Protein AF-A0AB73U4H0-F1 (afdb_monomer_lite)

Structure (mmCIF, N/CA/C/O backbone):
data_AF-A0AB73U4H0-F1
#
_entry.id   AF-A0AB73U4H0-F1
#
loop_
_atom_site.group_PDB
_atom_site.id
_atom_site.type_symbol
_atom_site.label_atom_id
_atom_site.label_alt_id
_atom_site.label_comp_id
_atom_site.label_asym_id
_atom_site.label_entity_id
_atom_site.label_seq_id
_atom_site.pdbx_PDB_ins_code
_atom_site.Cartn_x
_atom_site.Cartn_y
_atom_site.Cartn_z
_atom_site.occupancy
_atom_site.B_iso_or_equiv
_atom_site.auth_seq_id
_atom_site.auth_comp_id
_atom_site.auth_asym_id
_atom_site.auth_atom_id
_atom_site.pdbx_PDB_model_num
ATOM 1 N N . MET A 1 1 ? 26.168 -3.306 -7.993 1.00 52.72 1 MET A N 1
ATOM 2 C CA . MET A 1 1 ? 24.750 -3.360 -7.587 1.00 52.72 1 MET A CA 1
ATOM 3 C C . MET A 1 1 ? 23.966 -2.660 -8.674 1.00 52.72 1 MET A C 1
ATOM 5 O O . MET A 1 1 ? 24.401 -1.588 -9.078 1.00 52.72 1 MET A O 1
ATOM 9 N N . SER A 1 2 ? 22.923 -3.293 -9.209 1.00 64.56 2 SER A N 1
ATOM 10 C CA . SER A 1 2 ? 22.042 -2.644 -10.183 1.00 64.56 2 SER A CA 1
ATOM 11 C C . SER A 1 2 ? 21.261 -1.549 -9.458 1.00 64.56 2 SER A C 1
ATOM 13 O O . SER A 1 2 ? 20.729 -1.802 -8.380 1.00 64.56 2 SER A O 1
ATOM 15 N N . THR A 1 3 ? 21.245 -0.327 -9.982 1.00 81.50 3 THR A N 1
ATOM 16 C CA . THR A 1 3 ? 20.443 0.760 -9.405 1.00 81.50 3 THR A CA 1
ATOM 17 C C . THR A 1 3 ? 18.995 0.554 -9.839 1.00 81.50 3 THR A C 1
ATOM 19 O O . THR A 1 3 ? 18.758 0.271 -11.011 1.00 81.50 3 THR A O 1
ATOM 22 N N . SER A 1 4 ? 18.041 0.640 -8.908 1.00 86.50 4 SER A N 1
ATOM 23 C CA . SER A 1 4 ? 16.618 0.572 -9.261 1.00 86.50 4 SER A CA 1
ATOM 24 C C . SER A 1 4 ? 16.270 1.705 -10.225 1.00 86.50 4 SER A C 1
ATOM 26 O O . SER A 1 4 ? 16.791 2.815 -10.094 1.00 86.50 4 SER A O 1
ATOM 28 N N . LEU A 1 5 ? 15.410 1.414 -11.199 1.00 87.25 5 LEU A N 1
ATOM 29 C CA . LEU A 1 5 ? 14.900 2.402 -12.150 1.00 87.25 5 LEU A CA 1
ATOM 30 C C . LEU A 1 5 ? 13.668 3.153 -11.623 1.00 87.25 5 LEU A C 1
ATOM 32 O O . LEU A 1 5 ? 13.162 4.038 -12.309 1.00 87.25 5 LEU A O 1
ATOM 36 N N . LEU A 1 6 ? 13.179 2.794 -10.435 1.00 86.88 6 LEU A N 1
ATOM 37 C CA . LEU A 1 6 ? 11.983 3.379 -9.838 1.00 86.88 6 LEU A CA 1
ATOM 38 C C . LEU A 1 6 ? 12.304 4.657 -9.070 1.00 86.88 6 LEU A C 1
ATOM 40 O O . LEU A 1 6 ? 13.383 4.814 -8.493 1.00 86.88 6 LEU A O 1
ATOM 44 N N . ASP A 1 7 ? 11.320 5.554 -9.029 1.00 86.44 7 ASP A N 1
ATOM 45 C CA . ASP A 1 7 ? 11.366 6.730 -8.172 1.00 86.44 7 ASP A CA 1
ATOM 46 C C . ASP A 1 7 ? 11.516 6.311 -6.691 1.00 86.44 7 ASP A C 1
ATOM 48 O 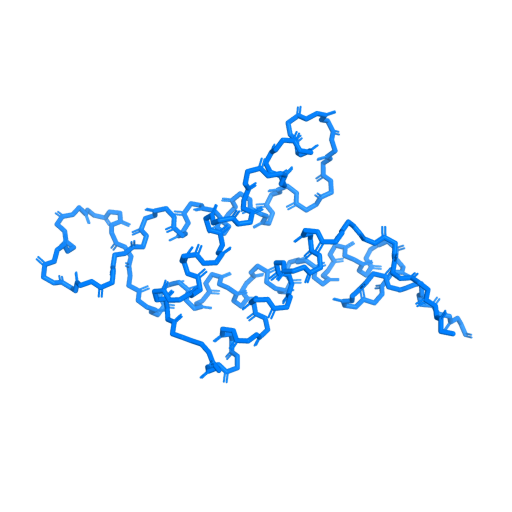O . ASP A 1 7 ? 10.876 5.344 -6.255 1.00 86.44 7 ASP A O 1
ATOM 52 N N . PRO A 1 8 ? 12.329 7.018 -5.882 1.00 88.12 8 PRO A N 1
ATOM 53 C CA . PRO A 1 8 ? 12.499 6.704 -4.464 1.00 88.12 8 PRO A CA 1
ATOM 54 C C . PRO A 1 8 ? 11.193 6.668 -3.662 1.00 88.12 8 PRO A C 1
ATOM 56 O O . PRO A 1 8 ? 11.079 5.889 -2.715 1.00 88.12 8 PRO A O 1
ATOM 59 N N . THR A 1 9 ? 10.205 7.479 -4.036 1.00 87.62 9 THR A N 1
ATOM 60 C CA . THR A 1 9 ? 8.882 7.522 -3.399 1.00 87.62 9 THR A CA 1
ATOM 61 C C . THR A 1 9 ? 8.096 6.257 -3.708 1.00 87.62 9 THR A C 1
ATOM 63 O O . THR A 1 9 ? 7.495 5.665 -2.813 1.00 87.62 9 THR A O 1
ATOM 66 N N . PHE A 1 10 ? 8.170 5.776 -4.951 1.00 90.00 10 PHE A N 1
ATOM 67 C CA . PHE A 1 10 ? 7.561 4.508 -5.336 1.00 90.00 10 PHE A CA 1
ATOM 68 C C . PHE A 1 10 ? 8.240 3.325 -4.628 1.00 90.00 10 PHE A C 1
ATOM 70 O O . PHE A 1 10 ? 7.567 2.444 -4.102 1.00 90.00 10 PHE A O 1
ATOM 77 N N . LEU A 1 11 ? 9.571 3.341 -4.495 1.00 91.44 11 LEU A N 1
ATOM 78 C CA . LEU A 1 11 ? 10.297 2.343 -3.695 1.00 91.44 11 LEU A CA 1
ATOM 79 C C . LEU A 1 11 ? 9.884 2.356 -2.219 1.00 91.44 11 LEU A C 1
ATOM 81 O O . LEU A 1 11 ? 9.756 1.295 -1.604 1.00 91.44 11 LEU A O 1
ATOM 85 N N . ALA A 1 12 ? 9.671 3.540 -1.643 1.00 92.50 12 ALA A N 1
ATOM 86 C CA . ALA A 1 12 ? 9.188 3.671 -0.274 1.00 92.50 12 ALA A CA 1
ATOM 87 C C . ALA A 1 12 ? 7.776 3.087 -0.115 1.00 92.50 12 ALA A C 1
ATOM 89 O O . ALA A 1 12 ? 7.529 2.383 0.865 1.00 92.50 12 ALA A O 1
ATOM 90 N N . LEU A 1 13 ? 6.884 3.307 -1.089 1.00 94.12 13 LEU A N 1
ATOM 91 C CA . LEU A 1 13 ? 5.559 2.683 -1.125 1.00 94.12 13 LEU A CA 1
ATOM 92 C C . LEU A 1 13 ? 5.658 1.152 -1.141 1.00 94.12 13 LEU A C 1
ATOM 94 O O . LEU A 1 13 ? 5.061 0.504 -0.284 1.00 94.12 13 LEU A O 1
ATOM 98 N N . LEU A 1 14 ? 6.447 0.575 -2.056 1.00 95.75 14 LEU A N 1
ATOM 99 C CA . LEU A 1 14 ? 6.628 -0.881 -2.140 1.00 95.75 14 LEU A CA 1
ATOM 100 C C . LEU A 1 14 ? 7.137 -1.462 -0.817 1.00 95.75 14 LEU A C 1
ATOM 102 O O . LEU A 1 14 ? 6.607 -2.454 -0.325 1.00 95.75 14 LEU A O 1
ATOM 106 N N . LYS A 1 15 ? 8.113 -0.797 -0.193 1.00 96.38 15 LYS A N 1
ATOM 107 C CA . LYS A 1 15 ? 8.642 -1.216 1.106 1.00 96.38 15 LYS A CA 1
ATOM 108 C C . LYS A 1 15 ? 7.596 -1.130 2.219 1.00 96.38 15 LYS A C 1
ATOM 110 O O . LYS A 1 15 ? 7.542 -2.020 3.061 1.00 96.38 15 LYS A O 1
ATOM 115 N N . ASN A 1 16 ? 6.789 -0.072 2.258 1.00 97.12 16 ASN A N 1
ATOM 116 C CA . ASN A 1 16 ? 5.731 0.062 3.261 1.00 97.12 16 ASN A CA 1
ATOM 117 C C . ASN A 1 16 ? 4.655 -1.016 3.092 1.00 97.12 16 ASN A C 1
ATOM 119 O O . ASN A 1 16 ? 4.195 -1.551 4.096 1.00 97.12 16 ASN A O 1
ATOM 123 N N . LEU A 1 17 ? 4.314 -1.381 1.852 1.00 97.94 17 LEU A N 1
ATOM 124 C CA . LEU A 1 17 ? 3.432 -2.515 1.566 1.00 97.94 17 LEU A CA 1
ATOM 125 C C . LEU A 1 17 ? 4.021 -3.826 2.083 1.00 97.94 17 LEU A C 1
ATOM 127 O O . LEU A 1 17 ? 3.329 -4.563 2.775 1.00 97.94 17 LEU A O 1
ATOM 131 N N . ASP A 1 18 ? 5.299 -4.097 1.809 1.00 98.44 18 ASP A N 1
ATOM 132 C CA . ASP A 1 18 ? 5.953 -5.324 2.276 1.00 98.44 18 ASP A CA 1
ATOM 133 C C . ASP A 1 18 ? 5.967 -5.412 3.811 1.00 98.44 18 ASP A C 1
ATOM 135 O O . ASP A 1 18 ? 5.617 -6.450 4.371 1.00 98.44 18 ASP A O 1
ATOM 139 N N . LEU A 1 19 ? 6.302 -4.311 4.497 1.00 98.50 19 LEU A N 1
ATOM 140 C CA . LEU A 1 19 ? 6.267 -4.233 5.963 1.00 98.50 19 LEU A CA 1
ATOM 141 C C . LEU A 1 19 ? 4.854 -4.456 6.514 1.00 98.50 19 LEU A C 1
ATOM 143 O O . LEU A 1 19 ? 4.683 -5.163 7.505 1.00 98.50 19 LEU A O 1
ATOM 147 N N . PHE A 1 20 ? 3.840 -3.862 5.884 1.00 98.50 20 PHE A N 1
ATOM 148 C CA . PHE A 1 20 ? 2.457 -3.983 6.333 1.00 98.50 20 PHE A CA 1
ATOM 149 C C . PHE A 1 20 ? 1.903 -5.398 6.121 1.00 98.50 20 PHE A C 1
ATOM 151 O O . PHE A 1 20 ? 1.349 -5.990 7.047 1.00 98.50 20 PHE A O 1
ATOM 158 N N . ILE A 1 21 ? 2.132 -5.989 4.946 1.00 98.44 21 ILE A N 1
ATOM 159 C CA . ILE A 1 21 ? 1.732 -7.368 4.620 1.00 98.44 21 ILE A CA 1
ATOM 160 C C . ILE A 1 21 ? 2.424 -8.369 5.555 1.00 98.44 21 ILE A C 1
ATOM 162 O O . ILE A 1 21 ? 1.798 -9.325 6.019 1.00 98.44 21 ILE A O 1
ATOM 166 N N . ALA A 1 22 ? 3.699 -8.136 5.875 1.00 98.12 22 ALA A N 1
ATOM 167 C CA . ALA A 1 22 ? 4.457 -8.935 6.836 1.00 98.12 22 ALA A CA 1
ATOM 168 C C . ALA A 1 22 ? 4.044 -8.698 8.302 1.00 98.12 22 ALA A C 1
ATOM 170 O O . ALA A 1 22 ? 4.532 -9.400 9.186 1.00 98.12 22 ALA A O 1
ATOM 171 N N . GLN A 1 23 ? 3.122 -7.764 8.563 1.00 97.75 23 GLN A N 1
ATOM 172 C CA . GLN A 1 23 ? 2.651 -7.378 9.898 1.00 97.75 23 GLN A CA 1
ATOM 173 C C . GLN A 1 23 ? 3.756 -6.789 10.787 1.00 97.75 23 GLN A C 1
ATOM 175 O O . GLN A 1 23 ? 3.708 -6.898 12.011 1.00 97.75 23 GLN A O 1
ATOM 180 N N . GLU A 1 24 ? 4.761 -6.162 10.176 1.00 98.56 24 GLU A N 1
ATOM 181 C CA . GLU A 1 24 ? 5.840 -5.462 10.879 1.00 98.56 24 GLU A CA 1
ATOM 182 C C . GLU A 1 24 ? 5.460 -4.025 11.267 1.00 98.56 24 GLU A C 1
ATOM 184 O O . GLU A 1 24 ? 6.132 -3.419 12.101 1.00 98.56 24 GLU A O 1
ATOM 189 N N . ILE A 1 25 ? 4.393 -3.483 10.672 1.00 98.31 25 ILE A N 1
ATOM 190 C CA . ILE A 1 25 ? 3.783 -2.193 11.021 1.00 98.31 25 ILE A CA 1
ATOM 191 C C . ILE A 1 25 ? 2.269 -2.350 11.167 1.00 98.31 25 ILE A C 1
ATOM 193 O O . ILE A 1 25 ? 1.674 -3.250 10.566 1.00 98.31 25 ILE A O 1
ATOM 197 N N . THR A 1 26 ? 1.646 -1.492 11.974 1.00 97.94 26 THR A N 1
ATOM 198 C CA . THR A 1 26 ? 0.189 -1.531 12.186 1.00 97.94 26 THR A CA 1
ATOM 199 C C . THR A 1 26 ? -0.580 -0.959 10.984 1.00 97.94 26 THR A C 1
ATOM 201 O O . THR A 1 26 ? -0.005 -0.207 10.194 1.00 97.94 26 THR A O 1
ATOM 204 N N . PRO A 1 27 ? -1.884 -1.269 10.846 1.00 97.31 27 PRO A N 1
ATOM 205 C CA . PRO A 1 27 ? -2.778 -0.607 9.891 1.00 97.31 27 PRO A CA 1
ATOM 206 C C . PRO A 1 27 ? -2.702 0.931 9.927 1.00 97.31 27 PRO A C 1
ATOM 208 O O . PRO A 1 27 ? -2.397 1.542 8.906 1.00 97.31 27 PRO A O 1
ATOM 211 N N . GLY A 1 28 ? -2.841 1.553 11.105 1.00 96.50 28 GLY A N 1
ATOM 212 C CA . GLY A 1 28 ? -2.733 3.013 11.250 1.00 96.50 28 GLY A CA 1
ATOM 213 C C . GLY A 1 28 ? -1.338 3.575 10.928 1.00 96.50 28 GLY A C 1
ATOM 214 O O . GLY A 1 28 ? -1.204 4.659 10.354 1.00 96.50 28 GLY A O 1
ATOM 215 N N . GLU A 1 29 ? -0.262 2.832 11.224 1.00 97.50 29 GLU A N 1
ATOM 216 C CA . GLU A 1 29 ? 1.086 3.221 10.787 1.00 97.50 29 GLU A CA 1
ATOM 217 C C . GLU A 1 29 ? 1.238 3.156 9.264 1.00 97.50 29 GLU A C 1
ATOM 219 O O . GLU A 1 29 ? 1.893 4.026 8.683 1.00 97.50 29 GLU A O 1
ATOM 224 N N . PHE A 1 30 ? 0.672 2.136 8.616 1.00 97.75 30 PHE A N 1
ATOM 225 C CA . PHE A 1 30 ? 0.685 2.010 7.162 1.00 97.75 30 PHE A CA 1
ATOM 226 C C . PHE A 1 30 ? -0.084 3.156 6.503 1.00 97.75 30 PHE A C 1
ATOM 228 O O . PHE A 1 30 ? 0.494 3.839 5.658 1.00 97.75 30 PHE A O 1
ATOM 235 N N . GLU A 1 31 ? -1.318 3.416 6.939 1.00 96.62 31 GLU A N 1
ATOM 236 C CA . GLU A 1 31 ? -2.155 4.535 6.484 1.00 96.62 31 GLU A CA 1
ATOM 237 C C . GLU A 1 31 ? -1.394 5.867 6.594 1.00 96.62 31 GLU A C 1
ATOM 239 O O . GLU A 1 31 ? -1.190 6.571 5.60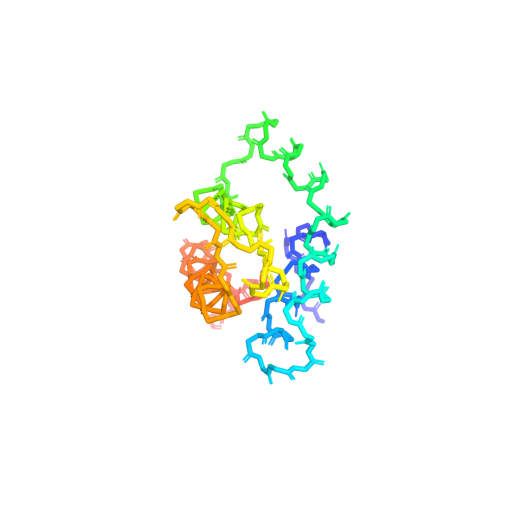2 1.00 96.62 31 GLU A O 1
ATOM 244 N N . THR A 1 32 ? -0.840 6.160 7.776 1.00 95.44 32 THR A N 1
ATOM 245 C CA . THR A 1 32 ? -0.059 7.381 8.021 1.00 95.44 32 THR A CA 1
ATOM 246 C C . THR A 1 32 ? 1.119 7.509 7.052 1.00 95.44 32 THR A C 1
ATOM 248 O O . THR A 1 32 ? 1.341 8.572 6.462 1.00 95.44 32 THR A O 1
ATOM 251 N N . ARG A 1 33 ? 1.905 6.438 6.873 1.00 94.88 33 ARG A N 1
ATOM 252 C CA . ARG A 1 33 ? 3.073 6.442 5.974 1.00 94.88 33 ARG A CA 1
ATOM 253 C C . ARG A 1 33 ? 2.667 6.566 4.511 1.00 94.88 33 ARG A C 1
ATOM 255 O O . ARG A 1 33 ? 3.378 7.219 3.747 1.00 94.88 33 ARG A O 1
ATOM 262 N N . PHE A 1 34 ? 1.555 5.945 4.129 1.00 93.31 34 PHE A N 1
ATOM 263 C CA . PHE A 1 34 ? 1.000 6.032 2.788 1.00 93.31 34 PHE A CA 1
ATOM 264 C C . PHE A 1 34 ? 0.597 7.475 2.484 1.00 93.31 34 PHE A C 1
ATOM 266 O O . PHE A 1 34 ? 1.132 8.057 1.544 1.00 93.31 34 PHE A O 1
ATOM 273 N N . ILE A 1 35 ? -0.230 8.101 3.328 1.00 90.69 35 ILE A N 1
ATOM 274 C CA . ILE A 1 35 ? -0.699 9.486 3.149 1.00 90.69 35 ILE A CA 1
ATOM 275 C C . ILE A 1 35 ? 0.474 10.477 3.109 1.00 90.69 35 ILE A C 1
ATOM 277 O O . ILE A 1 35 ? 0.508 11.368 2.259 1.00 90.69 35 ILE A O 1
ATOM 281 N N . GLN A 1 36 ? 1.481 10.310 3.971 1.00 87.94 36 GLN A N 1
ATOM 282 C CA . GLN A 1 36 ? 2.666 11.179 3.982 1.00 87.94 36 GLN A CA 1
ATOM 283 C C . GLN A 1 36 ? 3.529 11.053 2.716 1.00 87.94 36 GLN A C 1
ATOM 285 O O . GLN A 1 36 ? 4.117 12.044 2.281 1.00 87.94 36 GLN A O 1
ATOM 290 N N . GLY A 1 37 ? 3.620 9.857 2.125 1.00 80.81 37 GLY A N 1
ATOM 291 C CA . GLY A 1 37 ? 4.362 9.611 0.881 1.00 80.81 37 GLY A CA 1
ATOM 292 C C . GLY A 1 37 ? 3.566 9.890 -0.401 1.00 80.81 37 GLY A C 1
ATOM 293 O O . GLY A 1 37 ? 4.154 10.026 -1.472 1.00 80.81 37 GLY A O 1
ATOM 294 N N . ASN A 1 38 ? 2.242 10.003 -0.295 1.00 77.19 38 ASN A N 1
ATOM 295 C CA . ASN A 1 38 ? 1.299 10.043 -1.412 1.00 77.19 38 ASN A CA 1
ATOM 296 C C . ASN A 1 38 ? 1.459 11.282 -2.313 1.00 77.19 38 ASN A C 1
ATOM 298 O O . ASN A 1 38 ? 1.437 11.168 -3.536 1.00 77.19 38 ASN A O 1
ATOM 302 N N . GLY A 1 39 ? 1.664 12.469 -1.732 1.00 73.12 39 GLY A N 1
ATOM 303 C CA . GLY A 1 39 ? 1.584 13.733 -2.479 1.00 73.12 39 GLY A CA 1
ATOM 304 C C . GLY A 1 39 ? 2.522 13.837 -3.691 1.00 73.12 39 GLY A C 1
ATOM 305 O O . GLY A 1 39 ? 2.141 14.407 -4.713 1.00 73.12 39 GLY A O 1
ATOM 306 N N . GLU A 1 40 ? 3.725 13.264 -3.612 1.00 76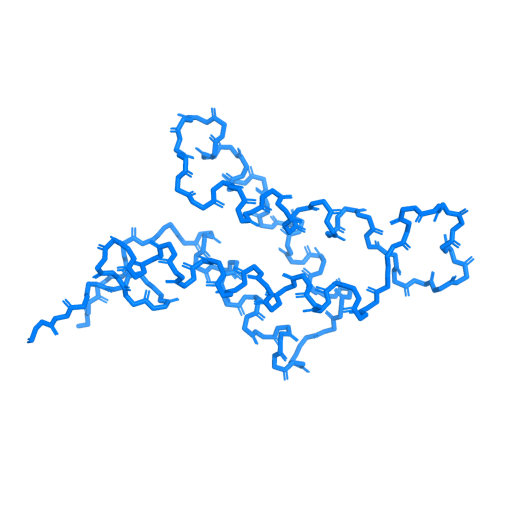.75 40 GLU A N 1
ATOM 307 C CA . GLU A 1 40 ? 4.676 13.269 -4.731 1.00 76.75 40 GLU A CA 1
ATOM 308 C C . GLU A 1 40 ? 4.308 12.231 -5.803 1.00 76.75 40 GLU A C 1
ATOM 310 O O . GLU A 1 40 ? 4.365 12.542 -6.992 1.00 76.75 40 GLU A O 1
ATOM 315 N N . LEU A 1 41 ? 3.847 11.039 -5.406 1.00 75.69 41 LEU A N 1
ATOM 316 C CA . LEU A 1 41 ? 3.375 10.008 -6.340 1.00 75.69 41 LEU A CA 1
ATOM 317 C C . LEU A 1 41 ? 2.152 10.479 -7.130 1.00 75.69 41 LEU A C 1
ATOM 319 O O . LEU A 1 41 ? 2.131 10.391 -8.356 1.00 75.69 41 LEU A O 1
ATOM 323 N N . LEU A 1 42 ? 1.171 11.063 -6.443 1.00 71.06 42 LEU A N 1
ATOM 324 C CA . LEU A 1 42 ? -0.064 11.553 -7.056 1.00 71.06 42 LEU A CA 1
ATOM 325 C C . LEU A 1 42 ? 0.222 12.688 -8.057 1.00 71.06 42 LEU A C 1
ATOM 327 O O . LEU A 1 42 ? -0.395 12.757 -9.119 1.00 71.06 42 LEU A O 1
ATOM 331 N N . ARG A 1 43 ? 1.225 13.534 -7.782 1.00 68.75 43 ARG A N 1
ATOM 332 C CA . ARG A 1 43 ? 1.708 14.555 -8.726 1.00 68.75 43 ARG A CA 1
ATOM 333 C C . ARG A 1 43 ? 2.333 13.935 -9.979 1.00 68.75 43 ARG A C 1
ATOM 335 O O . ARG A 1 43 ? 1.980 14.333 -11.085 1.00 68.75 43 ARG A O 1
ATOM 342 N N . GLN A 1 44 ? 3.214 12.946 -9.821 1.00 68.94 44 GLN A N 1
ATOM 343 C CA . GLN A 1 44 ? 3.862 12.254 -10.947 1.00 68.94 44 GLN A CA 1
ATOM 344 C C . GLN A 1 44 ? 2.837 11.563 -11.854 1.00 68.94 44 GLN A C 1
ATOM 346 O O . GLN A 1 44 ? 2.922 11.637 -13.081 1.00 68.94 44 GLN A O 1
ATOM 351 N N . THR A 1 45 ? 1.822 10.960 -11.245 1.00 64.44 45 THR A N 1
ATOM 352 C CA . THR A 1 45 ? 0.676 10.382 -11.934 1.00 64.44 45 THR A CA 1
ATOM 353 C C . THR A 1 45 ? -0.111 11.409 -12.758 1.00 64.44 45 THR A C 1
ATOM 355 O O . THR A 1 45 ? -0.414 11.173 -13.932 1.00 64.44 45 THR A O 1
ATOM 358 N N . LEU A 1 46 ? -0.449 12.558 -12.163 1.00 61.81 46 LEU A N 1
ATOM 359 C CA . LEU A 1 46 ? -1.224 13.617 -12.822 1.00 61.81 46 LEU A CA 1
ATOM 360 C C . LEU A 1 46 ? -0.445 14.311 -13.952 1.00 61.81 46 LEU A C 1
ATOM 362 O O . LEU A 1 46 ? -1.059 14.781 -14.911 1.00 61.81 46 LEU A O 1
ATOM 366 N N . ASP A 1 47 ? 0.889 14.301 -13.893 1.00 63.53 47 ASP A N 1
ATOM 367 C CA . ASP A 1 47 ? 1.787 14.841 -14.924 1.00 63.53 47 ASP A CA 1
ATOM 368 C C . ASP A 1 47 ? 1.912 13.925 -16.172 1.00 63.53 47 ASP A C 1
ATOM 370 O O . ASP A 1 47 ? 2.727 14.170 -17.066 1.00 63.53 47 ASP A O 1
ATOM 374 N N . GLY A 1 48 ? 1.075 12.884 -16.284 1.00 55.97 48 GLY A N 1
ATOM 375 C CA . GLY A 1 48 ? 0.961 12.022 -17.468 1.00 55.97 48 GLY A CA 1
ATOM 376 C C . GLY A 1 48 ? 1.773 10.727 -17.399 1.00 55.97 48 GLY A C 1
ATOM 377 O O . GLY A 1 48 ? 1.774 9.956 -18.365 1.00 55.97 48 GLY A O 1
ATOM 378 N N . TYR A 1 49 ? 2.431 10.453 -16.269 1.00 62.22 49 TYR A N 1
ATOM 379 C CA . TYR A 1 49 ? 3.072 9.170 -16.007 1.00 62.22 49 TYR A CA 1
ATOM 380 C C . TYR A 1 49 ? 2.015 8.150 -15.561 1.00 62.22 49 TYR A C 1
ATOM 382 O O . TYR A 1 49 ? 1.476 8.224 -14.464 1.00 62.22 49 TYR A O 1
ATOM 390 N N . LYS A 1 50 ? 1.674 7.203 -16.443 1.00 66.38 50 LYS A N 1
ATOM 391 C CA . LYS A 1 50 ? 0.589 6.231 -16.204 1.00 66.38 50 LYS A CA 1
ATOM 392 C C . LYS A 1 50 ? 1.019 4.940 -15.517 1.00 66.38 50 LYS A C 1
ATOM 394 O O . LYS A 1 50 ? 0.155 4.139 -15.174 1.00 66.38 50 LYS A O 1
ATOM 399 N N . PHE A 1 51 ? 2.322 4.700 -15.390 1.00 74.12 51 PHE A N 1
ATOM 400 C CA . PHE A 1 51 ? 2.807 3.471 -14.773 1.00 74.12 51 PHE A CA 1
ATOM 401 C C . PHE A 1 51 ? 2.229 3.363 -13.364 1.00 74.12 51 PHE A C 1
ATOM 403 O O . PHE A 1 51 ? 2.312 4.329 -12.603 1.00 74.12 51 PHE A O 1
ATOM 410 N N . SER A 1 52 ? 1.640 2.215 -13.034 1.00 84.88 52 SER A N 1
ATOM 411 C CA . SER A 1 52 ? 1.066 1.910 -11.725 1.00 84.88 52 SER A CA 1
ATOM 412 C C . SER A 1 52 ? -0.165 2.714 -11.310 1.00 84.88 52 SER A C 1
ATOM 414 O O . SER A 1 52 ? -0.640 2.528 -10.194 1.00 84.88 52 SER A O 1
ATOM 416 N N . TYR A 1 53 ? -0.727 3.561 -12.187 1.00 87.19 53 TYR A N 1
ATOM 417 C CA . TYR A 1 53 ? -1.841 4.447 -11.825 1.00 87.19 53 TYR A CA 1
ATOM 418 C C . TYR A 1 53 ? -3.061 3.693 -11.299 1.00 87.19 53 TYR A C 1
ATOM 420 O O . TYR A 1 53 ? -3.558 4.020 -10.227 1.00 87.19 53 TYR A O 1
ATOM 428 N N . ASP A 1 54 ? -3.534 2.690 -12.036 1.00 89.69 54 ASP A N 1
ATOM 429 C CA . ASP A 1 54 ? -4.779 1.997 -11.696 1.00 89.69 54 ASP A CA 1
ATOM 430 C C . ASP A 1 54 ? -4.630 1.214 -10.379 1.00 89.69 54 ASP A C 1
ATOM 432 O O . ASP A 1 54 ? -5.491 1.297 -9.498 1.00 89.69 54 ASP A O 1
ATOM 436 N N . THR A 1 55 ? -3.499 0.522 -10.206 1.00 93.69 55 THR A N 1
ATOM 437 C CA . THR A 1 55 ? -3.149 -0.187 -8.965 1.00 93.69 55 THR A CA 1
ATOM 438 C C . THR A 1 55 ? -3.019 0.786 -7.791 1.00 93.69 55 THR A C 1
ATOM 440 O O . THR A 1 55 ? -3.545 0.536 -6.706 1.00 93.69 55 THR A O 1
ATOM 443 N N . TYR A 1 56 ? -2.368 1.927 -8.014 1.00 92.00 56 TYR A N 1
ATOM 444 C CA . TYR A 1 56 ? -2.198 2.964 -7.007 1.00 92.00 56 TYR A CA 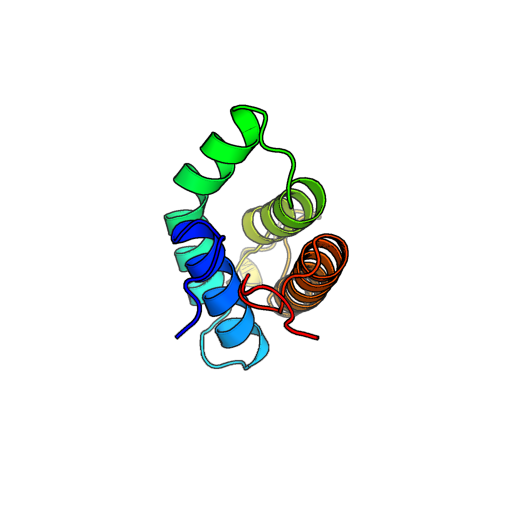1
ATOM 445 C C . TYR A 1 56 ? -3.524 3.585 -6.574 1.00 92.00 56 TYR A C 1
ATOM 447 O O . TYR A 1 56 ? -3.790 3.672 -5.380 1.00 92.00 56 TYR A O 1
ATOM 455 N N . MET A 1 57 ? -4.368 3.992 -7.524 1.00 91.56 57 MET A N 1
ATOM 456 C CA . MET A 1 57 ? -5.660 4.609 -7.223 1.00 91.56 57 MET A CA 1
ATOM 457 C C . MET A 1 57 ? -6.592 3.646 -6.500 1.00 91.56 57 MET A C 1
ATOM 459 O O . MET A 1 57 ? -7.295 4.060 -5.585 1.00 91.56 57 MET A O 1
ATOM 463 N N . SER A 1 58 ? -6.567 2.364 -6.870 1.00 93.81 58 SER A N 1
ATOM 464 C CA . SER A 1 58 ? -7.351 1.337 -6.179 1.00 93.81 58 SER A CA 1
ATOM 465 C C . SER A 1 58 ? -6.946 1.218 -4.708 1.00 93.81 58 SER A C 1
ATOM 467 O O . SER A 1 58 ? -7.809 1.163 -3.839 1.00 93.81 58 SER A O 1
ATOM 469 N N . LEU A 1 59 ? -5.640 1.237 -4.416 1.00 95.88 59 LEU A N 1
ATOM 470 C CA . LEU A 1 59 ? -5.138 1.254 -3.040 1.00 95.88 59 LEU A CA 1
ATOM 471 C C . LEU A 1 59 ? -5.451 2.575 -2.327 1.00 95.88 59 LEU A C 1
ATOM 473 O O . LEU A 1 59 ? -5.807 2.556 -1.155 1.00 95.88 59 LEU A O 1
ATOM 477 N N . PHE A 1 60 ? -5.321 3.707 -3.022 1.00 93.94 60 PHE A N 1
ATOM 478 C CA . PHE A 1 60 ? -5.583 5.031 -2.463 1.00 93.94 60 PHE A CA 1
ATOM 479 C C . PHE A 1 60 ? -6.999 5.132 -1.899 1.00 93.94 60 PHE A C 1
ATOM 481 O O . PHE A 1 60 ? -7.137 5.567 -0.765 1.00 93.94 60 PHE A O 1
ATOM 488 N N . TYR A 1 61 ? -8.017 4.690 -2.643 1.00 94.00 61 TYR A N 1
ATOM 489 C CA . TYR A 1 61 ? -9.399 4.739 -2.158 1.00 94.00 61 TYR A CA 1
ATOM 490 C C . TYR A 1 61 ? -9.598 3.901 -0.893 1.00 94.00 61 TYR A C 1
ATOM 492 O O . TYR A 1 61 ? -10.194 4.379 0.057 1.00 94.00 61 TYR A O 1
ATOM 500 N N . VAL A 1 62 ? -9.008 2.704 -0.824 1.00 97.00 62 VAL A N 1
ATOM 501 C CA . VAL A 1 62 ? -9.103 1.875 0.388 1.00 97.00 62 VAL A CA 1
ATOM 502 C C . VAL A 1 62 ? -8.391 2.509 1.585 1.00 97.00 62 VAL A C 1
ATOM 504 O O . VAL A 1 62 ? -8.847 2.368 2.713 1.00 97.00 62 VAL A O 1
ATOM 507 N N . VAL A 1 63 ? -7.264 3.190 1.361 1.00 95.62 63 VAL A N 1
ATOM 508 C CA . VAL A 1 63 ? -6.563 3.911 2.433 1.00 95.62 63 VAL A CA 1
ATOM 509 C C . VAL A 1 63 ? -7.353 5.144 2.886 1.00 95.62 63 VAL A C 1
ATOM 511 O O . VAL A 1 63 ? -7.332 5.445 4.071 1.00 95.62 63 VAL A O 1
ATOM 514 N N . ASP A 1 64 ? -8.025 5.848 1.971 1.00 94.38 64 ASP A N 1
ATOM 515 C CA . ASP A 1 64 ? -8.858 7.027 2.273 1.00 94.38 64 ASP A CA 1
ATOM 516 C C . ASP A 1 64 ? -10.124 6.642 3.061 1.00 94.38 64 ASP A C 1
ATOM 518 O O . ASP A 1 64 ? -10.498 7.341 3.998 1.00 94.38 64 ASP A O 1
ATOM 522 N N . ASP A 1 65 ? -10.717 5.491 2.730 1.00 95.94 65 ASP A N 1
ATOM 523 C CA . ASP A 1 65 ? -11.908 4.933 3.384 1.00 95.94 65 ASP A CA 1
ATOM 524 C C . ASP A 1 65 ? -11.578 4.141 4.673 1.00 95.94 65 ASP A C 1
ATOM 526 O O . ASP A 1 65 ? -12.472 3.654 5.370 1.00 95.94 65 ASP A O 1
ATOM 530 N N . TYR A 1 66 ? -10.297 3.948 5.008 1.00 97.31 66 TYR A N 1
ATOM 531 C CA . TYR A 1 66 ? -9.899 3.181 6.188 1.00 97.31 66 TYR A CA 1
ATOM 532 C C . TYR A 1 66 ? -10.129 3.970 7.481 1.00 97.31 66 TYR A C 1
ATOM 534 O O . TYR A 1 66 ? -9.686 5.106 7.643 1.00 97.31 66 TYR A O 1
ATOM 542 N N . VAL A 1 67 ? -10.744 3.307 8.461 1.00 96.56 67 VAL A N 1
ATOM 543 C CA . VAL A 1 67 ? -10.983 3.868 9.792 1.00 96.56 67 VAL A CA 1
ATOM 544 C C . VAL A 1 67 ? -10.462 2.905 10.855 1.00 96.56 67 VAL A C 1
ATOM 546 O O . VAL A 1 67 ? -10.978 1.796 11.026 1.00 96.56 67 VAL A O 1
ATOM 549 N N . GLU A 1 68 ? -9.453 3.340 11.613 1.00 94.06 68 GLU A N 1
ATOM 550 C CA . GLU A 1 68 ? -8.791 2.516 12.637 1.00 94.06 68 GLU A CA 1
ATOM 551 C C . GLU A 1 68 ? -9.737 2.082 13.765 1.00 94.06 68 GLU A C 1
ATOM 553 O O . GLU A 1 68 ? -9.729 0.918 14.161 1.00 94.06 68 GLU A O 1
ATOM 558 N N . ASP A 1 69 ? -10.577 2.989 14.270 1.00 93.94 69 ASP A N 1
ATOM 559 C CA . ASP A 1 69 ? -11.506 2.692 15.364 1.00 93.94 69 ASP A CA 1
ATOM 560 C C . ASP A 1 69 ? -12.840 2.138 14.822 1.00 93.94 69 ASP A C 1
ATOM 562 O O . ASP A 1 69 ? -13.577 2.875 14.158 1.00 93.94 69 ASP A O 1
ATOM 566 N N . PRO A 1 70 ? -13.210 0.874 15.121 1.00 92.56 70 PRO A N 1
ATOM 567 C CA . PRO A 1 70 ? -14.470 0.292 14.665 1.00 92.56 70 PRO A CA 1
ATOM 568 C C . PRO A 1 70 ? -15.714 1.061 15.118 1.00 92.56 70 PRO A C 1
ATOM 570 O O . PRO A 1 70 ? -16.723 1.025 14.419 1.00 92.56 70 PRO A O 1
ATOM 573 N N . ASP A 1 71 ? -15.659 1.758 16.258 1.00 95.00 71 ASP A N 1
ATOM 574 C CA . ASP A 1 71 ? -16.793 2.537 16.770 1.00 95.00 71 ASP A CA 1
ATOM 575 C C . ASP A 1 71 ? -17.010 3.839 15.976 1.00 95.00 71 ASP A C 1
ATOM 577 O O . ASP A 1 71 ? -18.079 4.450 16.066 1.00 95.00 71 ASP A O 1
ATOM 581 N N . LEU A 1 72 ? -16.015 4.262 15.188 1.00 93.81 72 LEU A N 1
ATOM 582 C CA . LEU A 1 72 ? -16.090 5.425 14.304 1.00 93.81 72 LEU A CA 1
ATOM 583 C C . LEU A 1 72 ? -16.517 5.070 12.872 1.00 93.81 72 LEU A C 1
ATOM 585 O O . LEU A 1 72 ? -16.767 5.988 12.095 1.00 93.81 72 LEU A O 1
ATOM 589 N N . ARG A 1 73 ? -16.657 3.776 12.544 1.00 94.50 73 ARG A N 1
ATOM 590 C CA . ARG A 1 73 ? -17.134 3.292 11.238 1.00 94.50 73 ARG A CA 1
ATOM 591 C C . ARG A 1 73 ? -18.644 3.483 11.120 1.00 94.50 73 ARG A C 1
ATOM 593 O O . ARG A 1 73 ? -19.433 2.623 11.517 1.00 94.50 73 ARG A O 1
ATOM 600 N N . THR A 1 74 ? -19.053 4.655 10.657 1.00 92.94 74 THR A N 1
ATOM 601 C CA . THR A 1 74 ? -20.455 5.088 10.592 1.00 92.94 74 THR A CA 1
ATOM 602 C C . THR A 1 74 ? -21.009 5.157 9.174 1.00 92.94 74 THR A C 1
ATOM 604 O O . THR A 1 74 ? -22.234 5.165 9.008 1.00 92.94 74 THR A O 1
ATOM 607 N N . GLU A 1 75 ? -20.141 5.166 8.166 1.00 92.69 75 GLU A N 1
ATOM 608 C CA . GLU A 1 75 ? -20.482 5.231 6.751 1.00 92.69 75 GLU A CA 1
ATOM 609 C C . GLU A 1 75 ? -20.364 3.834 6.100 1.00 92.69 75 GLU A C 1
ATOM 611 O O . GLU A 1 75 ? -19.546 3.017 6.524 1.00 92.69 75 GLU A O 1
ATOM 616 N N . PRO A 1 76 ? -21.216 3.488 5.113 1.00 88.31 76 PRO A N 1
ATOM 617 C CA . PRO A 1 76 ? -21.137 2.207 4.397 1.00 88.31 76 PRO A CA 1
ATOM 618 C C . PRO A 1 76 ? -19.792 1.916 3.721 1.00 88.31 76 PRO A C 1
ATOM 620 O O . PRO A 1 76 ? -19.482 0.752 3.470 1.00 88.31 76 PRO A O 1
ATOM 623 N N . GLU A 1 77 ? -19.066 2.968 3.368 1.00 90.19 77 GLU A N 1
ATOM 624 C CA . GLU A 1 77 ? -17.736 2.952 2.775 1.00 90.19 77 GLU A CA 1
ATOM 625 C C . GLU A 1 77 ? -16.616 2.734 3.795 1.00 90.19 77 GLU A C 1
ATOM 627 O O . GLU A 1 77 ? -15.548 2.321 3.375 1.00 90.19 77 GLU A O 1
ATOM 632 N N . ASP A 1 78 ? -16.848 2.916 5.102 1.00 93.38 78 ASP A N 1
ATOM 633 C CA . ASP A 1 78 ? -15.789 2.796 6.109 1.00 93.38 78 ASP A CA 1
ATOM 634 C C . ASP A 1 78 ? -15.217 1.369 6.172 1.00 93.38 78 ASP A C 1
ATOM 636 O O . ASP A 1 78 ? -15.922 0.391 6.459 1.00 93.38 78 ASP A O 1
ATOM 640 N N . LEU A 1 79 ? -13.905 1.256 5.970 1.00 95.75 79 LEU A N 1
ATOM 641 C CA . LEU A 1 79 ? -13.179 -0.010 5.888 1.00 95.75 79 LEU A CA 1
ATOM 642 C C . LEU A 1 79 ? -12.351 -0.293 7.142 1.00 95.75 79 LEU A C 1
ATOM 644 O O . LEU A 1 79 ? -11.885 0.608 7.846 1.00 95.75 79 LEU A O 1
ATOM 648 N N . GLY A 1 80 ? -12.159 -1.582 7.427 1.00 96.44 80 GLY A N 1
ATOM 649 C CA . GLY A 1 80 ? -11.349 -2.043 8.548 1.00 96.44 80 GLY A CA 1
ATOM 650 C C . 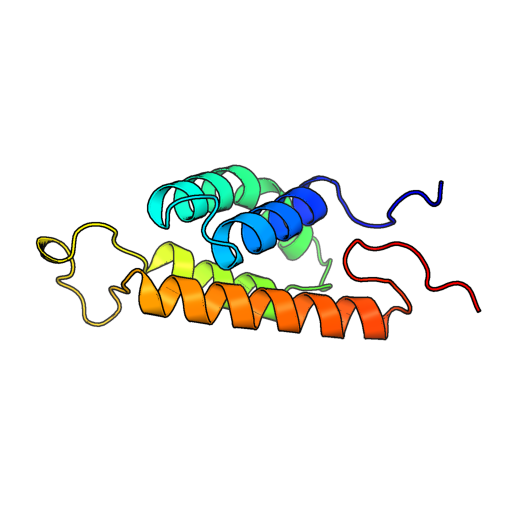GLY A 1 80 ? -9.978 -2.580 8.159 1.00 96.44 80 GLY A C 1
ATOM 651 O O . GLY A 1 80 ? -9.577 -2.612 6.999 1.00 96.44 80 GLY A O 1
ATOM 652 N N . ASP A 1 81 ? -9.253 -3.048 9.172 1.00 96.88 81 ASP A N 1
ATOM 653 C CA . ASP A 1 81 ? -7.888 -3.567 9.054 1.00 96.88 81 ASP A CA 1
ATOM 654 C C . ASP A 1 81 ? -7.763 -4.709 8.033 1.00 96.88 81 ASP A C 1
ATOM 656 O O . ASP A 1 81 ? -6.755 -4.798 7.326 1.00 96.88 81 ASP A O 1
ATOM 660 N N . ASP A 1 82 ? -8.767 -5.591 7.971 1.00 96.19 82 ASP A N 1
ATOM 661 C CA . ASP A 1 82 ? -8.784 -6.739 7.060 1.00 96.19 82 ASP A CA 1
ATOM 662 C C . ASP A 1 82 ? -8.941 -6.287 5.600 1.00 96.19 82 ASP A C 1
ATOM 664 O O . ASP A 1 82 ? -8.191 -6.754 4.741 1.00 96.19 82 ASP A O 1
ATOM 668 N N . ASP A 1 83 ? -9.831 -5.325 5.333 1.00 97.25 83 ASP A N 1
ATOM 669 C CA . ASP A 1 83 ? -10.036 -4.738 4.003 1.00 97.25 83 ASP A CA 1
ATOM 670 C C . ASP A 1 83 ? -8.768 -4.015 3.528 1.00 97.25 83 ASP A C 1
ATOM 672 O O . ASP A 1 83 ? -8.289 -4.224 2.409 1.00 97.25 83 ASP A O 1
ATOM 676 N N . LEU A 1 84 ? -8.157 -3.225 4.420 1.00 98.12 84 LEU A N 1
ATOM 677 C CA . LEU A 1 84 ? -6.902 -2.528 4.147 1.00 98.12 84 LEU A CA 1
ATOM 678 C C . LEU A 1 84 ? -5.775 -3.514 3.819 1.00 98.12 84 LEU A C 1
ATOM 680 O O . LEU A 1 84 ? -4.958 -3.277 2.924 1.00 98.12 84 LEU A O 1
ATOM 684 N N . ARG A 1 85 ? -5.721 -4.647 4.525 1.00 98.06 85 ARG A N 1
ATOM 685 C CA . ARG A 1 85 ? -4.708 -5.680 4.297 1.00 98.06 85 ARG A CA 1
ATOM 686 C C . ARG A 1 85 ? -4.935 -6.435 2.995 1.00 98.06 85 ARG A C 1
ATOM 688 O O . ARG A 1 85 ? -3.965 -6.690 2.280 1.00 98.06 85 ARG A O 1
ATOM 695 N N . GLU A 1 86 ? -6.177 -6.780 2.673 1.00 98.31 86 GLU A N 1
ATOM 696 C CA . GLU A 1 86 ? -6.521 -7.394 1.389 1.00 98.31 86 GLU A CA 1
ATOM 697 C C . GLU A 1 86 ? -6.124 -6.474 0.231 1.00 98.31 86 GLU A C 1
ATOM 699 O O . GLU A 1 86 ? -5.432 -6.906 -0.697 1.00 98.31 86 GLU A O 1
ATOM 704 N N . ALA A 1 87 ? -6.449 -5.184 0.336 1.00 98.19 87 ALA A N 1
ATOM 705 C CA . ALA A 1 87 ? -6.065 -4.186 -0.651 1.00 98.19 87 ALA A CA 1
ATOM 706 C C . ALA A 1 87 ? -4.546 -4.025 -0.769 1.00 98.19 87 ALA A C 1
ATOM 708 O O . ALA A 1 87 ? -4.027 -3.956 -1.882 1.00 98.19 87 ALA A O 1
ATOM 709 N N . ALA A 1 88 ? -3.805 -4.029 0.343 1.00 98.38 88 ALA A N 1
ATOM 710 C CA . ALA A 1 88 ? -2.345 -3.967 0.313 1.00 98.38 88 ALA A CA 1
ATOM 711 C C . ALA A 1 88 ? -1.727 -5.174 -0.413 1.00 98.38 88 ALA A C 1
ATOM 713 O O . ALA A 1 88 ? -0.827 -5.003 -1.241 1.00 98.38 88 ALA A O 1
ATOM 714 N N . VAL A 1 89 ? -2.224 -6.389 -0.155 1.00 98.56 89 VAL A N 1
ATOM 715 C CA . VAL A 1 89 ? -1.778 -7.608 -0.855 1.00 98.56 89 VAL A CA 1
ATOM 716 C C . VAL A 1 89 ? -2.095 -7.523 -2.348 1.00 98.56 89 VAL A C 1
ATOM 718 O O . VAL A 1 89 ? -1.213 -7.776 -3.175 1.00 98.56 89 VAL A O 1
ATOM 721 N N . ALA A 1 90 ? -3.323 -7.135 -2.697 1.00 98.44 90 ALA A N 1
ATOM 722 C CA . ALA A 1 90 ? -3.752 -6.987 -4.084 1.00 98.44 90 ALA A CA 1
ATOM 723 C C . ALA A 1 90 ? -2.916 -5.933 -4.825 1.00 98.44 90 ALA A C 1
ATOM 725 O O . ALA A 1 90 ? -2.420 -6.196 -5.921 1.00 98.44 90 ALA A O 1
ATOM 726 N N . ALA A 1 91 ? -2.674 -4.779 -4.201 1.00 97.62 91 ALA A N 1
ATOM 727 C CA . ALA A 1 91 ? -1.854 -3.716 -4.766 1.00 97.62 91 ALA A CA 1
ATOM 728 C C . ALA A 1 91 ? -0.403 -4.163 -4.963 1.00 97.62 91 ALA A C 1
ATOM 730 O O . ALA A 1 91 ? 0.190 -3.929 -6.015 1.00 97.62 91 ALA A O 1
ATOM 731 N N . ARG A 1 92 ? 0.176 -4.869 -3.985 1.00 98.12 92 ARG A N 1
ATOM 732 C CA . ARG A 1 92 ? 1.548 -5.375 -4.097 1.00 98.12 92 ARG A CA 1
ATOM 733 C C . ARG A 1 92 ? 1.705 -6.369 -5.246 1.00 98.12 92 ARG A C 1
ATOM 735 O O . ARG A 1 92 ? 2.730 -6.326 -5.932 1.00 98.12 92 ARG A O 1
ATOM 742 N N . ALA A 1 93 ? 0.713 -7.236 -5.450 1.00 98.12 93 ALA A N 1
ATOM 743 C CA . ALA A 1 93 ? 0.657 -8.145 -6.591 1.00 98.12 93 ALA A CA 1
ATOM 744 C C . ALA A 1 93 ? 0.509 -7.379 -7.915 1.00 98.12 93 ALA A C 1
ATOM 746 O O . ALA A 1 93 ? 1.307 -7.603 -8.821 1.00 98.12 93 ALA A O 1
ATOM 747 N N . GLY A 1 94 ? -0.409 -6.409 -7.989 1.00 96.81 94 GLY A N 1
ATOM 748 C CA . GLY A 1 94 ? -0.588 -5.552 -9.166 1.00 96.81 94 GLY A CA 1
ATOM 749 C C . GLY A 1 94 ? 0.699 -4.830 -9.571 1.00 96.81 94 GLY A C 1
ATOM 750 O O . GLY A 1 94 ? 1.126 -4.919 -10.720 1.00 96.81 94 GLY A O 1
ATOM 751 N N . PHE A 1 95 ? 1.408 -4.218 -8.616 1.00 95.69 95 PHE A N 1
ATOM 752 C CA . PHE A 1 95 ? 2.697 -3.579 -8.896 1.00 95.69 95 PHE A CA 1
ATOM 753 C C . PHE A 1 95 ? 3.756 -4.574 -9.385 1.00 95.69 95 PHE A C 1
ATOM 755 O O . PHE A 1 95 ? 4.551 -4.230 -10.255 1.00 95.69 95 PHE A O 1
ATOM 762 N N . ASN A 1 96 ? 3.787 -5.802 -8.854 1.00 96.19 96 ASN A N 1
ATOM 763 C CA . ASN A 1 96 ? 4.708 -6.833 -9.340 1.00 96.19 96 ASN A CA 1
ATOM 764 C C . ASN A 1 96 ? 4.414 -7.231 -10.789 1.00 96.19 96 ASN A C 1
ATOM 766 O O . ASN A 1 96 ? 5.352 -7.347 -11.575 1.00 96.19 96 ASN A O 1
ATOM 770 N N . ASP A 1 97 ? 3.144 -7.411 -11.145 1.00 95.56 97 ASP A N 1
ATOM 771 C CA . ASP A 1 97 ? 2.746 -7.767 -12.509 1.00 95.56 97 ASP A CA 1
ATOM 772 C C . ASP A 1 97 ? 3.111 -6.652 -13.500 1.00 95.56 97 ASP A C 1
ATOM 774 O O . ASP A 1 97 ? 3.659 -6.914 -14.574 1.00 95.56 97 ASP A O 1
ATOM 778 N N . GLU A 1 98 ? 2.888 -5.394 -13.117 1.00 93.12 98 GLU A N 1
ATOM 779 C CA . GLU A 1 98 ? 3.266 -4.233 -13.923 1.00 93.12 98 GLU A CA 1
ATOM 780 C C . GLU A 1 98 ? 4.788 -4.080 -14.075 1.00 93.12 98 GLU A C 1
ATOM 782 O O . GLU A 1 98 ? 5.271 -3.791 -15.171 1.00 93.12 98 GLU A O 1
ATOM 787 N N . LEU A 1 99 ? 5.564 -4.307 -13.009 1.00 93.00 99 LEU A N 1
ATOM 788 C CA . LEU A 1 99 ? 7.032 -4.301 -13.060 1.00 93.00 99 LEU A CA 1
ATOM 789 C C . LEU A 1 99 ? 7.569 -5.431 -13.943 1.00 93.00 99 LEU A C 1
ATOM 791 O O . LEU A 1 99 ? 8.436 -5.199 -14.790 1.00 93.00 99 LEU A O 1
ATOM 795 N N . ALA A 1 100 ? 7.019 -6.637 -13.802 1.00 93.62 100 ALA A N 1
ATOM 796 C CA . ALA A 1 100 ? 7.398 -7.789 -14.610 1.00 93.62 100 ALA A CA 1
ATOM 797 C C . ALA A 1 100 ? 7.103 -7.557 -16.100 1.00 93.62 100 ALA A C 1
ATOM 799 O O . ALA A 1 100 ? 7.923 -7.911 -16.950 1.00 93.62 100 ALA A O 1
ATOM 800 N N . ALA A 1 101 ? 5.989 -6.895 -16.431 1.00 92.06 101 ALA A N 1
ATOM 801 C CA . ALA A 1 101 ? 5.665 -6.503 -17.805 1.00 92.06 101 ALA A CA 1
ATOM 802 C C . ALA A 1 101 ? 6.695 -5.533 -18.420 1.00 92.06 101 ALA A C 1
ATOM 804 O O . ALA A 1 101 ? 6.832 -5.476 -19.644 1.00 92.06 101 ALA A O 1
ATOM 805 N N . LEU A 1 102 ? 7.448 -4.806 -17.588 1.00 90.25 102 LEU A N 1
ATOM 806 C CA . LEU A 1 102 ? 8.563 -3.945 -17.995 1.00 90.25 102 LEU A CA 1
ATOM 807 C C . LEU A 1 102 ? 9.929 -4.654 -17.974 1.00 90.25 102 LEU A C 1
ATOM 809 O O . LEU A 1 102 ? 10.946 -4.019 -18.254 1.00 90.25 102 LEU A O 1
ATOM 813 N N . GLY A 1 103 ? 9.979 -5.949 -17.648 1.00 92.25 103 GLY A N 1
ATOM 814 C CA . GLY A 1 103 ? 11.231 -6.693 -17.490 1.00 92.25 103 GLY A CA 1
ATOM 815 C C . GLY A 1 103 ? 12.008 -6.305 -16.230 1.00 92.25 103 GLY A C 1
ATOM 816 O O . GLY A 1 103 ? 13.238 -6.391 -16.215 1.00 92.25 103 GLY A O 1
ATOM 817 N N . LEU A 1 104 ? 11.308 -5.844 -15.192 1.00 92.62 104 LEU A N 1
ATOM 818 C CA . LEU A 1 104 ? 11.884 -5.460 -13.907 1.00 92.62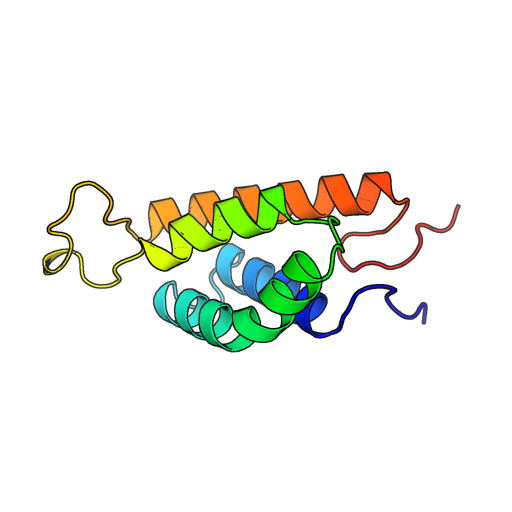 104 LEU A CA 1
ATOM 819 C C . LEU A 1 104 ? 11.504 -6.464 -12.811 1.00 92.62 104 LEU A C 1
ATOM 821 O O . LEU A 1 104 ? 10.457 -7.107 -12.871 1.00 92.62 104 LEU A O 1
ATOM 825 N N . ASP A 1 105 ? 12.357 -6.587 -11.798 1.00 94.44 105 ASP A N 1
ATOM 826 C CA . ASP A 1 105 ? 12.045 -7.315 -10.571 1.00 94.44 105 ASP A CA 1
ATOM 827 C C . ASP A 1 105 ? 11.113 -6.514 -9.644 1.00 94.44 105 ASP A C 1
ATOM 829 O O . ASP A 1 105 ? 10.738 -5.370 -9.916 1.00 94.44 105 ASP A O 1
ATOM 833 N N . SER A 1 106 ? 10.771 -7.111 -8.501 1.00 94.19 106 SER A N 1
ATOM 834 C CA . SER A 1 106 ? 9.867 -6.547 -7.492 1.00 94.19 106 SER A CA 1
ATOM 835 C C . SER A 1 106 ? 10.314 -5.224 -6.860 1.00 94.19 106 SER A C 1
ATOM 837 O O . SER A 1 106 ? 9.539 -4.655 -6.088 1.00 94.19 106 SER A O 1
ATOM 839 N N . TYR A 1 107 ? 11.525 -4.743 -7.155 1.00 93.94 107 TYR A N 1
ATOM 840 C CA . TYR A 1 107 ? 12.046 -3.444 -6.726 1.00 93.94 107 TYR A CA 1
ATOM 841 C C . TYR A 1 107 ? 12.621 -2.625 -7.889 1.00 93.94 107 TYR A C 1
ATOM 843 O O . TYR A 1 107 ? 13.355 -1.659 -7.667 1.00 93.94 107 TYR A O 1
ATOM 851 N N . GLY A 1 108 ? 12.265 -2.948 -9.134 1.00 90.88 108 GLY A N 1
ATOM 852 C CA . GLY A 1 108 ? 12.596 -2.118 -10.287 1.00 90.88 108 GLY A CA 1
ATOM 853 C C . GLY A 1 108 ? 14.003 -2.295 -10.837 1.00 90.88 108 GLY A C 1
ATOM 854 O O . GLY A 1 108 ? 14.492 -1.408 -11.544 1.00 90.88 108 GLY A O 1
ATOM 855 N N . HIS A 1 109 ? 14.688 -3.385 -10.501 1.00 92.81 109 HIS A N 1
ATOM 856 C CA . HIS A 1 109 ? 15.948 -3.732 -11.144 1.00 92.81 109 HIS A CA 1
ATOM 857 C C . HIS A 1 109 ? 15.678 -4.512 -12.434 1.00 92.81 109 HIS A C 1
ATOM 859 O O . HIS A 1 109 ? 14.804 -5.375 -12.438 1.00 92.81 109 HIS A O 1
ATOM 865 N N . PRO A 1 110 ? 16.426 -4.265 -13.523 1.00 92.38 110 PRO A N 1
ATOM 866 C CA . PRO A 1 110 ? 16.315 -5.077 -14.729 1.00 92.38 110 PRO A CA 1
ATOM 867 C C . PRO A 1 110 ? 16.544 -6.560 -14.434 1.00 92.38 110 PRO A C 1
ATOM 869 O O . PRO A 1 110 ? 17.544 -6.915 -13.803 1.00 92.38 110 PRO A O 1
ATOM 872 N N . LEU A 1 111 ? 15.645 -7.412 -14.924 1.00 87.75 111 LEU A N 1
ATOM 873 C CA . LEU A 1 111 ? 15.846 -8.856 -14.937 1.00 87.75 111 LEU A CA 1
ATOM 874 C C . LEU A 1 111 ? 17.005 -9.148 -15.899 1.00 87.75 111 LEU A C 1
ATOM 876 O O . LEU A 1 111 ? 16.913 -8.884 -17.096 1.00 87.75 111 LEU A O 1
ATOM 880 N N . THR A 1 112 ? 18.139 -9.606 -15.372 1.00 78.19 112 THR A N 1
ATOM 881 C CA . THR A 1 112 ? 19.262 -10.054 -16.203 1.00 78.19 112 THR A CA 1
ATOM 882 C C . THR A 1 112 ? 19.008 -11.486 -16.655 1.00 78.19 112 THR A C 1
ATOM 884 O O . THR A 1 112 ? 18.743 -12.330 -15.797 1.00 78.19 112 THR A O 1
ATOM 887 N N . ASP A 1 113 ? 19.117 -11.736 -17.962 1.00 60.59 113 ASP A N 1
ATOM 888 C CA . ASP A 1 113 ? 19.133 -13.085 -18.553 1.00 60.59 113 ASP A CA 1
ATOM 889 C C . ASP A 1 113 ? 20.253 -13.975 -17.978 1.00 60.59 113 ASP A C 1
ATOM 891 O O . ASP A 1 113 ? 21.366 -13.451 -17.712 1.00 60.59 113 ASP A O 1
#

Organism: Mycobacteroides chelonae (NCBI:txid1774)

Sequence (113 aa):
MSTSLLDPTFLALLKNLDLFIAQEITPGEFETRFIQGNGELLRQTLDGYKFSYDTYMSLFYVVDDYVEDPDLRTEPEDLGDDDLREAAVAARAGFNDELAALGLDSYGHPLTD

Secondary structure (DSSP, 8-state):
-PPP-S-HHHHHHHHHHHHHHTTSS-HHHHHHHHHHHHHHHHHHHHTT--TTHHHHHHHHHHHHSB-S-GGG--STT-B-HHHHHHHHHHHHHHHHHHHHHTTB-TTS-B---

Radius of gyration: 14.7 Å; chains: 1; bounding box: 46×28×35 Å

Foldseek 3Di:
DFDAPDDVLVLQLLVLLVCVLVVVDALVRSLVSCVVSPPVVVVCCVVPPPQLVVLSVQLVQLSVLEDDDPVPNPDPSRDYRVSNNVSSVSSLVVNQVSLVVVCAHSRRGHDDD

InterPro domains:
  IPR015287 Colicin D immunity protein domain [PF09204] (14-89)
  IPR036471 Colicin D superfamily [G3DSA:1.20.120.650] (9-96)

pLDDT: mean 89.79, std 10.73, range [52.72, 98.56]